Protein AF-A0A269XV30-F1 (afdb_monomer)

Radius of gyration: 9.16 Å; Cα contacts (8 Å, |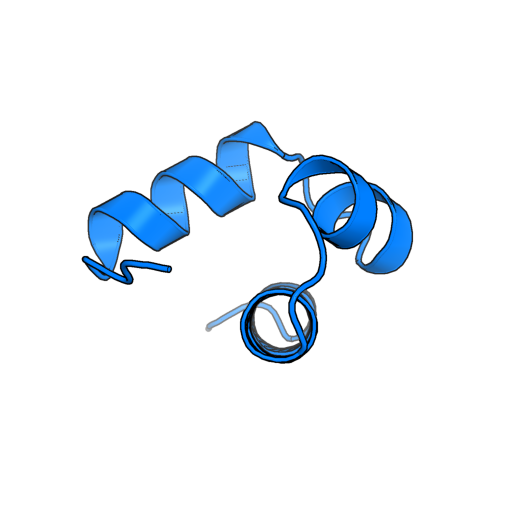Δi|>4): 34; chains: 1; bounding box: 17×21×20 Å

Structure (mmCIF, N/CA/C/O backbone):
data_AF-A0A269XV30-F1
#
_entry.id   AF-A0A269XV30-F1
#
loop_
_atom_site.group_PDB
_atom_site.id
_atom_site.type_symbol
_atom_site.label_atom_id
_atom_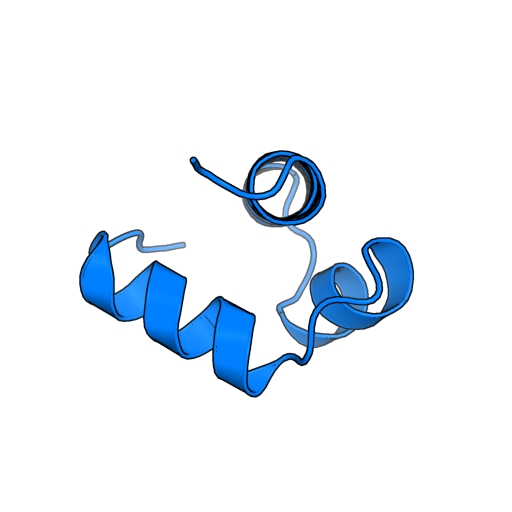site.label_alt_id
_atom_site.label_comp_id
_atom_site.label_asym_id
_atom_site.label_entity_id
_atom_site.label_seq_id
_atom_site.pdbx_PDB_ins_code
_atom_site.Cartn_x
_atom_site.Cartn_y
_atom_site.Cartn_z
_atom_site.occupancy
_atom_site.B_iso_or_equiv
_atom_site.auth_seq_id
_atom_site.auth_comp_id
_atom_site.auth_asym_id
_atom_site.auth_atom_id
_atom_site.pdbx_PDB_model_num
ATOM 1 N N . GLN A 1 1 ? 0.920 13.384 9.961 1.00 51.72 1 GLN A N 1
ATOM 2 C CA . GLN A 1 1 ? 0.258 13.687 8.678 1.00 51.72 1 GLN A CA 1
ATOM 3 C C . GLN A 1 1 ? 0.426 12.482 7.779 1.00 51.72 1 GLN A C 1
ATOM 5 O O . GLN A 1 1 ? 1.552 12.020 7.627 1.00 51.72 1 GLN A O 1
ATOM 10 N N . ASP A 1 2 ? -0.676 11.928 7.279 1.00 61.88 2 ASP A N 1
ATOM 11 C CA . ASP A 1 2 ? -0.626 10.781 6.376 1.00 61.88 2 ASP A CA 1
ATOM 12 C C . ASP A 1 2 ? -0.010 11.201 5.043 1.00 61.88 2 ASP A C 1
ATOM 14 O O . ASP A 1 2 ? -0.438 12.164 4.412 1.00 61.88 2 ASP A O 1
ATOM 18 N N . ASP A 1 3 ? 1.044 10.491 4.657 1.00 77.44 3 ASP A N 1
ATOM 19 C CA . ASP A 1 3 ? 1.826 10.751 3.455 1.00 77.44 3 ASP A CA 1
ATOM 20 C C . ASP A 1 3 ? 0.902 10.666 2.217 1.00 77.44 3 ASP A C 1
ATOM 22 O O . ASP A 1 3 ? 0.212 9.650 2.058 1.00 77.44 3 ASP A O 1
ATOM 26 N N . PRO A 1 4 ? 0.842 11.670 1.320 1.00 85.38 4 PRO A N 1
ATOM 27 C CA . PRO A 1 4 ? -0.036 11.634 0.139 1.00 85.38 4 PRO A CA 1
ATOM 28 C C . PRO A 1 4 ? 0.219 10.404 -0.746 1.00 85.38 4 PRO A C 1
ATOM 30 O O . PRO A 1 4 ? -0.691 9.878 -1.393 1.00 85.38 4 PRO A O 1
ATOM 33 N N . ARG A 1 5 ? 1.444 9.869 -0.703 1.00 87.50 5 ARG A N 1
ATOM 34 C CA . ARG A 1 5 ? 1.816 8.616 -1.370 1.00 87.50 5 ARG A CA 1
ATOM 35 C C . ARG A 1 5 ? 1.048 7.414 -0.814 1.00 87.50 5 ARG A C 1
ATOM 37 O O . ARG A 1 5 ? 0.705 6.509 -1.569 1.00 87.50 5 ARG A O 1
ATOM 44 N N . LEU A 1 6 ? 0.760 7.399 0.490 1.00 89.25 6 LEU A N 1
ATOM 45 C CA . LEU A 1 6 ? 0.069 6.295 1.159 1.00 89.25 6 LEU A CA 1
ATOM 46 C C . LEU A 1 6 ? -1.408 6.259 0.762 1.00 89.25 6 LEU A C 1
ATOM 48 O O . LEU A 1 6 ? -1.946 5.185 0.499 1.00 89.25 6 LEU A O 1
ATOM 52 N N . GLN A 1 7 ? -2.042 7.426 0.642 1.00 90.62 7 GLN A N 1
ATOM 53 C CA . GLN A 1 7 ? -3.411 7.520 0.132 1.00 90.62 7 GLN A CA 1
ATOM 54 C C . GLN A 1 7 ? -3.496 7.040 -1.320 1.00 90.62 7 GLN A C 1
ATOM 56 O O . GLN A 1 7 ? -4.395 6.271 -1.663 1.00 90.62 7 GLN A O 1
ATOM 61 N N . HIS A 1 8 ? -2.535 7.436 -2.163 1.00 92.44 8 HIS A N 1
ATOM 62 C CA . HIS A 1 8 ? -2.454 6.930 -3.532 1.00 92.44 8 HIS A CA 1
ATOM 63 C C . HIS A 1 8 ? -2.272 5.401 -3.550 1.00 92.44 8 HIS A C 1
ATOM 65 O O . HIS A 1 8 ? -2.976 4.712 -4.284 1.00 92.44 8 HIS A O 1
ATOM 71 N N . ALA A 1 9 ? -1.420 4.853 -2.680 1.00 94.00 9 ALA A N 1
ATOM 72 C CA . ALA A 1 9 ? -1.176 3.414 -2.597 1.00 94.00 9 ALA A CA 1
ATOM 73 C C . ALA A 1 9 ? -2.443 2.617 -2.255 1.00 94.00 9 ALA A C 1
ATOM 75 O O . ALA A 1 9 ? -2.706 1.581 -2.867 1.00 94.00 9 ALA A O 1
ATOM 76 N N . PHE A 1 10 ? -3.267 3.123 -1.334 1.00 92.75 10 PHE A N 1
ATOM 77 C CA . PHE A 1 10 ? -4.546 2.492 -1.008 1.00 92.75 10 PHE A CA 1
ATOM 78 C C . PHE A 1 10 ? -5.551 2.538 -2.159 1.00 92.75 10 PHE A C 1
ATOM 80 O O . PHE A 1 10 ? -6.226 1.535 -2.385 1.00 92.75 10 PHE A O 1
ATOM 87 N N . LYS A 1 11 ? -5.612 3.635 -2.927 1.00 93.12 11 LYS A N 1
ATOM 88 C CA . LYS A 1 11 ? -6.461 3.708 -4.131 1.00 93.12 11 LYS A CA 1
ATOM 89 C C . LYS A 1 11 ? -6.076 2.636 -5.153 1.00 93.12 11 LYS A C 1
ATOM 91 O O . LYS A 1 11 ? -6.945 1.938 -5.663 1.00 93.12 11 LYS A O 1
ATOM 96 N N . LEU A 1 12 ? -4.778 2.459 -5.404 1.00 94.00 12 LEU A N 1
ATOM 97 C CA . LEU A 1 12 ? -4.287 1.444 -6.342 1.00 94.00 12 LEU A CA 1
ATOM 98 C C . LEU A 1 12 ? -4.545 0.017 -5.841 1.00 94.00 12 LEU A C 1
ATOM 100 O O . LEU A 1 12 ? -4.931 -0.853 -6.618 1.00 94.00 12 LEU A O 1
ATOM 104 N N . TYR A 1 13 ? -4.376 -0.221 -4.540 1.00 94.06 13 TYR A N 1
ATOM 105 C CA . TYR A 1 13 ? -4.680 -1.514 -3.932 1.00 94.06 13 TYR A CA 1
ATOM 106 C C . TYR A 1 13 ? -6.174 -1.866 -4.028 1.00 94.06 13 TYR A C 1
ATOM 108 O O . TYR A 1 13 ? -6.510 -2.996 -4.379 1.00 94.06 13 TYR A O 1
ATOM 116 N N . GLN A 1 14 ? -7.065 -0.896 -3.787 1.00 91.38 14 GLN A N 1
ATOM 117 C CA . GLN A 1 14 ? -8.514 -1.059 -3.975 1.00 91.38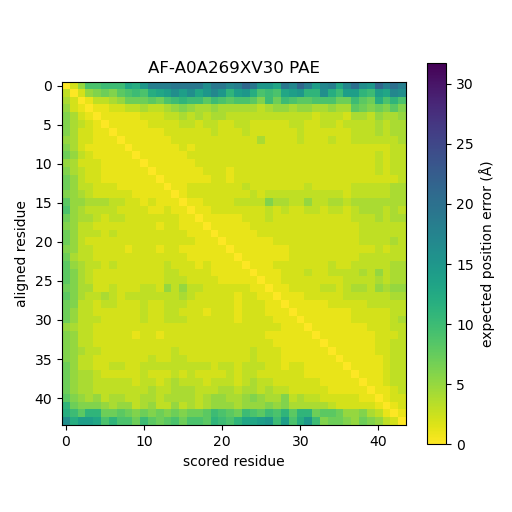 14 GLN A CA 1
ATOM 118 C C . GLN A 1 14 ? -8.896 -1.273 -5.444 1.00 91.38 14 GLN A C 1
ATOM 120 O O . GLN A 1 14 ? -9.817 -2.031 -5.725 1.00 91.38 14 GLN A O 1
ATOM 125 N N . ALA A 1 15 ? -8.150 -0.684 -6.384 1.00 93.19 15 ALA A N 1
ATOM 126 C CA . ALA A 1 15 ? -8.300 -0.943 -7.817 1.00 93.19 15 ALA A CA 1
ATOM 127 C C . ALA A 1 15 ? -7.820 -2.349 -8.245 1.00 93.19 15 ALA A C 1
ATOM 129 O O . ALA A 1 15 ? -7.844 -2.676 -9.428 1.00 93.19 15 ALA A O 1
ATOM 130 N N . GLY A 1 16 ? -7.370 -3.1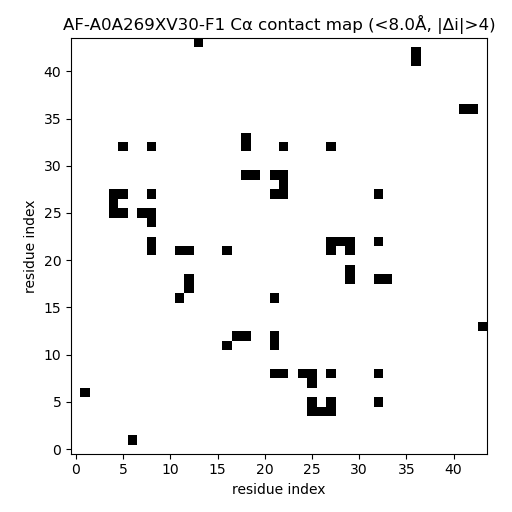85 -7.304 1.00 93.25 16 GLY A N 1
ATOM 131 C CA . GLY A 1 16 ? -6.977 -4.565 -7.568 1.00 93.25 16 GLY A CA 1
ATOM 132 C C . GLY A 1 16 ? -5.498 -4.752 -7.899 1.00 93.25 16 GLY A C 1
ATOM 133 O O . GLY A 1 16 ? -5.101 -5.876 -8.206 1.00 93.25 16 GLY A O 1
ATOM 134 N N . MET A 1 17 ? -4.646 -3.729 -7.778 1.00 94.31 17 MET A N 1
ATOM 135 C CA . MET A 1 17 ? -3.200 -3.928 -7.934 1.00 94.31 17 MET A CA 1
ATOM 136 C C . MET A 1 17 ? -2.597 -4.789 -6.819 1.00 94.31 17 MET A C 1
ATOM 138 O O . MET A 1 17 ? -3.092 -4.832 -5.689 1.00 94.31 17 MET A O 1
ATOM 142 N N . SER A 1 18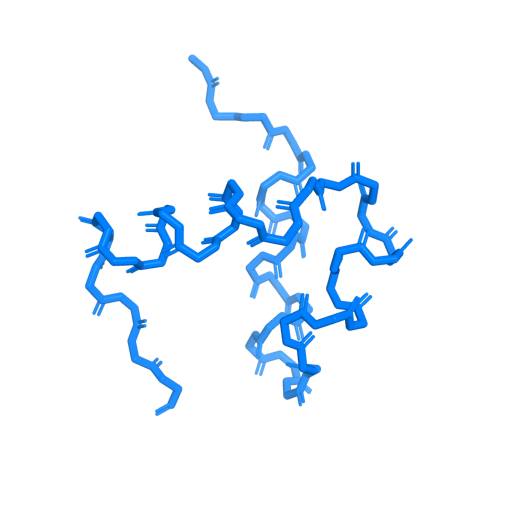 ? -1.494 -5.475 -7.131 1.00 93.88 18 SER A N 1
ATOM 143 C CA . SER A 1 18 ? -0.730 -6.229 -6.137 1.00 93.88 18 SER A CA 1
ATOM 144 C C . SER A 1 18 ? 0.105 -5.299 -5.250 1.00 93.88 18 SER A C 1
ATOM 146 O O . SER A 1 18 ? 0.483 -4.200 -5.651 1.00 93.88 18 SER A O 1
ATOM 148 N N . ASP A 1 19 ? 0.487 -5.764 -4.057 1.00 92.81 19 ASP A N 1
ATOM 149 C CA . ASP A 1 19 ? 1.378 -5.010 -3.161 1.00 92.81 19 ASP A CA 1
ATOM 150 C C . ASP A 1 19 ? 2.720 -4.623 -3.830 1.00 92.81 19 ASP A C 1
ATOM 152 O O . ASP A 1 19 ? 3.359 -3.651 -3.426 1.00 92.81 19 ASP A O 1
ATOM 156 N N . ILE A 1 20 ? 3.175 -5.394 -4.830 1.00 94.50 20 ILE A N 1
ATOM 157 C CA . ILE A 1 20 ? 4.404 -5.116 -5.592 1.00 94.50 20 ILE A CA 1
ATOM 158 C C . ILE A 1 20 ? 4.172 -3.955 -6.562 1.00 94.50 20 ILE A C 1
ATOM 160 O O . ILE A 1 20 ? 4.982 -3.029 -6.610 1.00 94.50 20 ILE A O 1
ATOM 164 N N . ASP A 1 21 ? 3.061 -3.980 -7.295 1.00 94.69 21 ASP A N 1
ATOM 165 C CA . ASP A 1 21 ? 2.736 -2.950 -8.286 1.00 94.69 21 ASP A CA 1
ATOM 166 C C . ASP A 1 21 ? 2.406 -1.625 -7.608 1.00 94.69 21 ASP A C 1
ATOM 168 O O . ASP A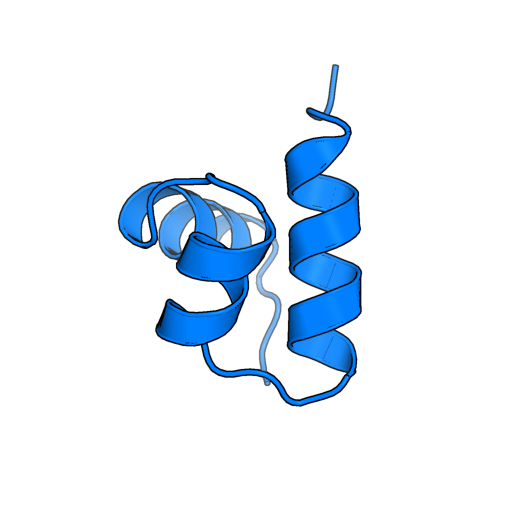 1 21 ? 2.861 -0.570 -8.047 1.00 94.69 21 ASP A O 1
ATOM 172 N N . VAL A 1 22 ? 1.699 -1.673 -6.477 1.00 94.75 22 VAL A N 1
ATOM 173 C CA . VAL A 1 22 ? 1.434 -0.498 -5.642 1.00 94.75 22 VAL A CA 1
ATOM 174 C C . VAL A 1 22 ? 2.745 0.149 -5.189 1.00 94.75 22 VAL A C 1
ATOM 176 O O . VAL A 1 22 ? 2.897 1.368 -5.282 1.00 94.75 22 VAL A O 1
ATOM 179 N N . ALA A 1 23 ? 3.719 -0.649 -4.742 1.00 94.44 23 ALA A N 1
ATOM 180 C CA . ALA A 1 23 ? 5.022 -0.143 -4.316 1.00 94.44 23 ALA A CA 1
ATOM 181 C C . ALA A 1 23 ? 5.807 0.502 -5.470 1.00 94.44 23 ALA A C 1
ATOM 183 O O . ALA A 1 23 ? 6.387 1.574 -5.293 1.00 94.44 23 ALA A O 1
ATOM 184 N N . ARG A 1 24 ? 5.790 -0.113 -6.661 1.00 93.94 24 ARG A N 1
ATOM 185 C CA . ARG A 1 24 ? 6.443 0.437 -7.861 1.00 93.94 24 ARG A CA 1
ATOM 186 C C . ARG A 1 24 ? 5.793 1.738 -8.333 1.00 93.94 24 ARG A C 1
ATOM 188 O O . ARG A 1 24 ? 6.511 2.677 -8.648 1.00 93.94 24 ARG A O 1
ATOM 195 N N . ASN A 1 25 ? 4.462 1.811 -8.330 1.00 92.56 25 ASN A N 1
ATOM 196 C CA . ASN A 1 25 ? 3.725 2.985 -8.808 1.00 92.56 25 ASN A CA 1
ATOM 197 C C . ASN A 1 25 ? 3.771 4.171 -7.836 1.00 92.56 25 ASN A C 1
ATOM 199 O O . ASN A 1 25 ? 3.754 5.322 -8.261 1.00 92.56 25 ASN A O 1
ATOM 203 N N . THR A 1 26 ? 3.819 3.914 -6.527 1.00 91.88 26 THR A N 1
ATOM 204 C CA . THR A 1 26 ? 3.788 4.984 -5.509 1.00 91.88 26 THR A CA 1
ATOM 205 C C . THR A 1 26 ? 5.154 5.359 -4.950 1.00 91.88 26 THR A C 1
ATOM 207 O O . THR A 1 26 ? 5.280 6.372 -4.260 1.00 91.88 26 THR A O 1
ATOM 210 N N . GLY A 1 27 ? 6.175 4.532 -5.189 1.00 92.12 27 GLY A N 1
ATOM 211 C CA . GLY A 1 27 ? 7.503 4.686 -4.594 1.00 92.12 27 GLY A CA 1
ATOM 212 C C . GLY A 1 27 ? 7.554 4.377 -3.092 1.00 92.12 27 GLY A C 1
ATOM 213 O O . GLY A 1 27 ? 8.595 4.563 -2.459 1.00 92.12 27 GLY A O 1
ATOM 214 N N . ILE A 1 28 ? 6.456 3.904 -2.490 1.00 92.25 28 ILE A N 1
ATOM 215 C CA . ILE A 1 28 ? 6.459 3.420 -1.108 1.00 92.25 28 ILE A CA 1
ATOM 216 C C .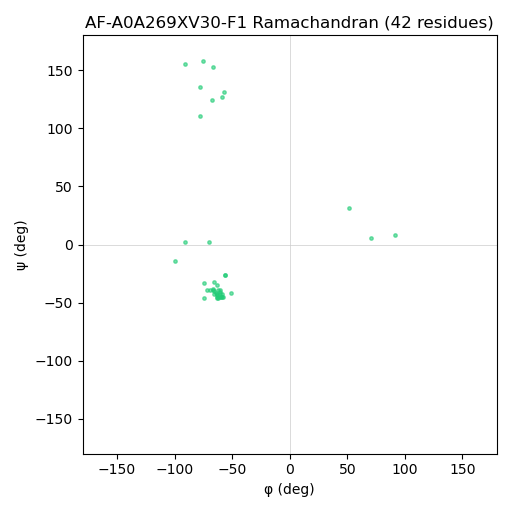 ILE A 1 28 ? 7.070 2.023 -1.074 1.00 92.25 28 ILE A C 1
ATOM 218 O O . ILE A 1 28 ? 6.707 1.143 -1.849 1.00 92.25 28 ILE A O 1
ATOM 222 N N . LYS A 1 29 ? 7.960 1.772 -0.108 1.00 94.19 29 LYS A N 1
ATOM 223 C CA . LYS A 1 29 ? 8.490 0.424 0.126 1.00 94.19 29 LYS A CA 1
ATOM 224 C C . LYS A 1 29 ? 7.346 -0.556 0.401 1.00 94.19 29 LYS A C 1
ATOM 226 O O . LYS A 1 29 ? 6.524 -0.329 1.289 1.00 94.19 29 LYS A O 1
ATOM 231 N N . ARG A 1 30 ? 7.351 -1.706 -0.276 1.00 95.06 30 ARG A N 1
ATOM 232 C CA . ARG A 1 30 ? 6.340 -2.765 -0.101 1.00 95.06 30 ARG A CA 1
ATOM 233 C C . ARG A 1 30 ? 6.127 -3.160 1.367 1.00 95.06 30 ARG A C 1
ATOM 235 O O . ARG A 1 30 ? 4.994 -3.320 1.807 1.00 95.06 30 ARG A O 1
ATOM 242 N N . THR A 1 31 ? 7.202 -3.280 2.147 1.00 95.25 31 THR A N 1
ATOM 243 C CA . THR A 1 31 ? 7.136 -3.608 3.584 1.00 95.25 31 THR A CA 1
ATOM 244 C C . THR A 1 31 ? 6.399 -2.541 4.392 1.00 95.25 31 THR A C 1
ATOM 246 O O . THR A 1 31 ? 5.596 -2.874 5.265 1.00 95.25 31 THR A O 1
ATOM 249 N N . THR A 1 32 ? 6.610 -1.265 4.064 1.00 93.62 32 THR A N 1
ATOM 250 C CA . THR A 1 32 ? 5.890 -0.136 4.658 1.00 93.62 32 THR A CA 1
ATOM 251 C C . THR A 1 32 ? 4.399 -0.231 4.361 1.00 93.62 32 THR A C 1
ATOM 253 O O . THR A 1 32 ? 3.593 -0.110 5.283 1.00 93.62 32 THR A O 1
ATOM 256 N N . PHE A 1 33 ? 4.029 -0.510 3.108 1.00 93.50 33 PHE A N 1
ATOM 257 C CA . PHE A 1 33 ? 2.627 -0.651 2.717 1.00 93.50 33 PHE A CA 1
ATOM 258 C C . PHE A 1 33 ? 1.942 -1.831 3.427 1.00 93.50 33 PHE A C 1
ATOM 260 O O . PHE A 1 33 ? 0.885 -1.656 4.032 1.00 93.50 33 PHE A O 1
ATOM 267 N N . ILE A 1 34 ? 2.595 -2.999 3.486 1.00 93.38 34 ILE A N 1
ATOM 268 C CA . ILE A 1 34 ? 2.090 -4.173 4.221 1.00 93.38 34 ILE A CA 1
ATOM 269 C C . ILE A 1 34 ? 1.882 -3.855 5.708 1.00 93.38 34 ILE A C 1
ATOM 271 O O . ILE A 1 34 ? 0.864 -4.248 6.285 1.00 93.38 34 ILE A O 1
ATOM 275 N N . ARG A 1 35 ? 2.820 -3.137 6.342 1.00 94.19 35 ARG A N 1
ATOM 276 C CA . ARG A 1 35 ? 2.697 -2.717 7.747 1.00 94.19 35 ARG A CA 1
ATOM 277 C C . ARG A 1 35 ? 1.467 -1.833 7.957 1.00 94.19 35 ARG A C 1
ATOM 279 O O . ARG A 1 35 ? 0.721 -2.063 8.904 1.00 94.19 35 ARG A O 1
ATOM 286 N N . TYR A 1 36 ? 1.238 -0.857 7.077 1.00 92.69 36 TYR A N 1
ATOM 287 C CA . TYR A 1 36 ? 0.059 0.010 7.155 1.00 92.69 36 TYR A CA 1
ATOM 288 C C . TYR A 1 36 ? -1.242 -0.752 6.911 1.00 92.69 36 TYR A C 1
ATOM 290 O O . TYR A 1 36 ? -2.196 -0.554 7.657 1.00 92.69 36 TYR A O 1
ATOM 298 N N . ARG A 1 37 ? -1.262 -1.685 5.955 1.00 91.81 37 ARG A N 1
ATOM 299 C CA . ARG A 1 37 ? -2.423 -2.546 5.705 1.00 91.81 37 ARG A CA 1
ATOM 300 C C . ARG A 1 37 ? -2.795 -3.370 6.940 1.00 91.81 37 ARG A C 1
ATOM 302 O O . ARG A 1 37 ? -3.960 -3.402 7.319 1.00 91.81 37 ARG A O 1
ATOM 309 N N . LYS A 1 38 ? -1.801 -3.977 7.603 1.00 92.44 38 LYS A N 1
ATOM 310 C CA . LYS A 1 38 ? -2.002 -4.705 8.869 1.00 92.44 38 LYS A CA 1
ATOM 311 C C . LYS A 1 38 ? -2.495 -3.781 9.984 1.00 92.44 38 LYS A C 1
ATOM 313 O O . LYS A 1 38 ? -3.446 -4.131 10.670 1.00 92.44 38 LYS A O 1
ATOM 318 N N . LYS A 1 39 ? -1.882 -2.601 10.138 1.00 92.12 39 LYS A N 1
ATOM 319 C CA . LYS A 1 39 ? -2.264 -1.612 11.161 1.00 92.12 39 LYS A CA 1
ATOM 320 C C . LYS A 1 39 ? -3.712 -1.137 10.996 1.00 92.12 39 LYS A C 1
ATOM 322 O O . LYS A 1 39 ? -4.397 -0.950 11.991 1.00 92.12 39 LYS A O 1
ATOM 327 N N . LEU A 1 40 ? -4.158 -0.943 9.756 1.00 90.25 40 LEU A N 1
ATOM 328 C CA . LEU A 1 40 ? -5.507 -0.476 9.424 1.00 9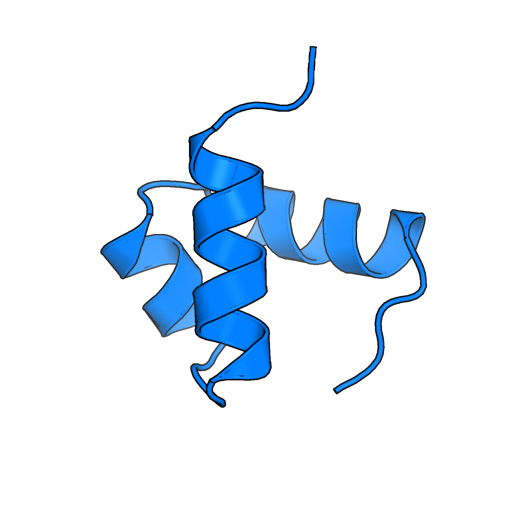0.25 40 LEU A CA 1
ATOM 329 C C . LEU A 1 40 ? -6.508 -1.623 9.212 1.00 90.25 40 LEU A C 1
ATOM 331 O O . LEU A 1 40 ? -7.657 -1.370 8.872 1.00 90.25 40 LEU A O 1
ATOM 335 N N . ASN A 1 41 ? -6.077 -2.875 9.397 1.00 90.25 41 ASN A N 1
ATOM 336 C CA . ASN A 1 41 ? -6.876 -4.085 9.197 1.00 90.25 41 ASN A CA 1
ATOM 337 C C . ASN A 1 41 ? -7.586 -4.154 7.827 1.00 90.25 41 ASN A C 1
ATOM 339 O O . ASN A 1 41 ? -8.668 -4.725 7.694 1.00 90.25 41 ASN A O 1
ATOM 343 N N . ILE A 1 42 ? -6.967 -3.570 6.796 1.00 84.62 42 ILE A N 1
ATOM 344 C CA . ILE A 1 42 ? -7.507 -3.545 5.435 1.00 84.62 42 ILE A CA 1
ATOM 345 C C . ILE A 1 42 ? -7.242 -4.911 4.802 1.00 84.62 42 ILE A C 1
ATOM 347 O O . ILE A 1 42 ? -6.097 -5.282 4.532 1.00 84.62 42 ILE A O 1
ATOM 351 N N . LYS A 1 43 ? -8.305 -5.678 4.584 1.00 76.81 43 LYS A N 1
ATOM 352 C CA . LYS A 1 43 ? -8.256 -6.948 3.853 1.00 76.81 43 LYS A CA 1
ATOM 353 C C . LYS A 1 43 ? -8.515 -6.684 2.368 1.00 76.81 43 LYS A C 1
ATOM 355 O O . LYS A 1 43 ? -9.044 -5.633 2.017 1.00 76.81 43 LYS A O 1
ATOM 360 N N . ARG A 1 44 ? -8.018 -7.578 1.513 1.00 71.06 44 ARG A N 1
ATOM 361 C CA . ARG A 1 44 ? -8.332 -7.538 0.081 1.00 71.06 44 ARG A CA 1
ATOM 362 C C . ARG A 1 44 ? -9.712 -8.124 -0.147 1.00 71.06 44 ARG A C 1
ATOM 364 O O . ARG A 1 44 ? -10.014 -9.099 0.576 1.00 71.06 44 ARG A O 1
#

pLDDT: mean 89.67, std 8.79, range [51.72, 95.25]

Foldseek 3Di:
DPDVLLVQLVVVVVVVDDLVVSCVVSVPDSVVNVVVCVVVVPDD

Organism: NCBI:txid152332

InterPro domains:
  IPR009057 Homedomain-like superfamily [SSF46689] (3-37)

Secondary structure (DSSP, 8-state):
---HHHHHHHHHHHTT--HHHHHHHH---HHHHHHHHHHTT---

Mean predicted aligned error: 3.28 Å

Solvent-accessible surface area (backbone atoms only — not comparable to full-atom values): 2643 Å² total; per-residue (Å²): 131,85,54,71,51,56,59,52,30,50,54,40,42,75,74,67,45,49,68,66,55,28,18,69,75,46,72,46,54,48,69,60,52,54,50,51,33,62,76,69,67,61,74,135

Sequence (44 aa):
QDDPRLQHAFKLYQAGMSDIDVARNTGIKRTTFIRYRKKLNIKR

Nearest PDB structures (foldseek):
  2cob-assembly1_A  TM=7.978E-01  e=1.817E+00  Homo sapiens
  6fal-assembly1_A  TM=7.173E-01  e=1.699E+00  Escherichia coli
  2q0o-assembly1_B  TM=6.915E-01  e=1.699E+00  Sinorhizobium fredii NGR234
  1fse-assembly1_A  TM=6.743E-01  e=1.588E+00  Bacillus subtil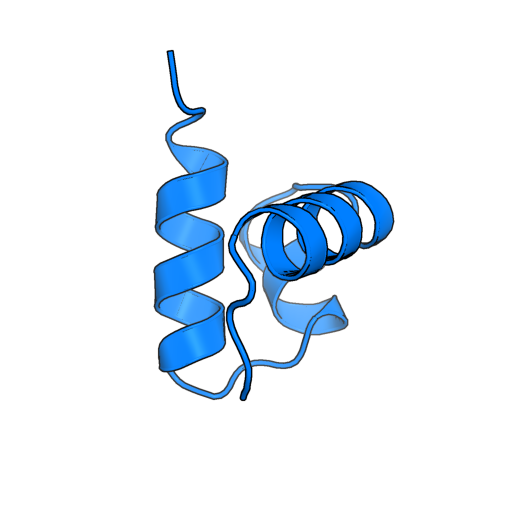is
  1jhg-assembly1_A-2  TM=7.011E-01  e=2.545E+00  Escherichia coli